Protein AF-A0A378ABR1-F1 (afdb_monomer)

Secondary structure (DSSP, 8-state):
-HHHHHHHHHTHHHHHHHHHHH---HHHHHHHHHHHHTTTTTS-SEEHHHHHHHHHHH-GGGHHHHHHHHHHHHHHHHHHT--TTT-EE-TT--BTTTTB-HHHHHHH----SSSS---TTSHHHHHHHHHHHHHHTT--TT--S-----SPPSTT---SS--S-GGGGS---

Structure (mmCIF, N/CA/C/O backbone):
data_AF-A0A378ABR1-F1
#
_entry.id   AF-A0A378ABR1-F1
#
loop_
_atom_site.group_PDB
_atom_site.id
_atom_site.type_symbol
_atom_site.label_atom_id
_atom_site.label_alt_id
_atom_site.label_comp_id
_atom_site.label_asym_id
_atom_site.label_entity_id
_atom_site.label_seq_id
_atom_site.pdbx_PDB_ins_code
_atom_site.Cartn_x
_atom_site.Cartn_y
_atom_site.Cartn_z
_atom_site.occupancy
_atom_site.B_iso_or_equiv
_atom_site.auth_seq_id
_atom_site.auth_comp_id
_atom_site.auth_asym_id
_atom_site.auth_atom_id
_atom_s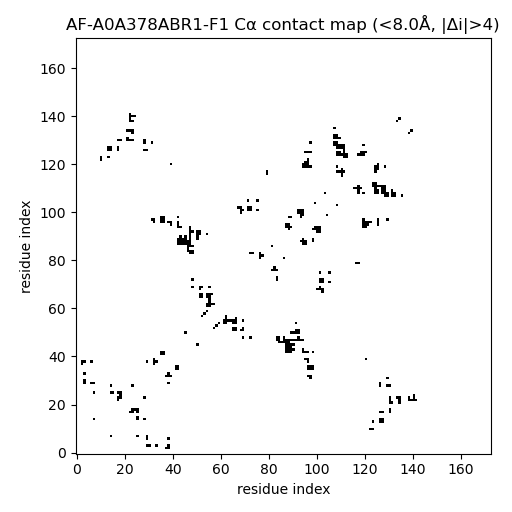ite.pdbx_PDB_model_num
ATOM 1 N N . MET A 1 1 ? -17.015 12.172 0.176 1.00 68.62 1 MET A N 1
ATOM 2 C CA . MET A 1 1 ? -17.476 11.471 1.396 1.00 68.62 1 MET A CA 1
ATOM 3 C C . MET A 1 1 ? -18.364 10.270 1.080 1.00 68.62 1 MET A C 1
ATOM 5 O O . MET A 1 1 ? -18.032 9.196 1.552 1.00 68.62 1 MET A O 1
ATOM 9 N N . GLN A 1 2 ? -19.404 10.388 0.238 1.00 87.12 2 GLN A N 1
ATOM 10 C CA . GLN A 1 2 ? -20.311 9.264 -0.092 1.00 87.12 2 GLN A CA 1
ATOM 11 C C . GLN A 1 2 ? -19.592 7.964 -0.501 1.00 87.12 2 GLN A C 1
ATOM 13 O O . GLN A 1 2 ? -19.885 6.908 0.041 1.00 87.12 2 GLN A O 1
ATOM 18 N N . ASN A 1 3 ? -18.588 8.042 -1.377 1.00 91.75 3 ASN A N 1
ATOM 19 C CA . ASN A 1 3 ? -17.836 6.859 -1.813 1.00 91.75 3 ASN A CA 1
ATOM 20 C C . ASN A 1 3 ? -17.053 6.148 -0.694 1.00 91.75 3 ASN A C 1
ATOM 22 O O . ASN A 1 3 ? -16.862 4.942 -0.783 1.00 91.75 3 ASN A O 1
ATOM 26 N N . GLY A 1 4 ? -16.620 6.872 0.342 1.00 94.50 4 GLY A N 1
ATOM 27 C CA . GLY A 1 4 ? -15.955 6.267 1.498 1.00 94.50 4 GLY A CA 1
ATOM 28 C C . GLY A 1 4 ? -16.930 5.512 2.387 1.00 94.50 4 GLY A C 1
ATOM 29 O O . GLY A 1 4 ? -16.604 4.430 2.852 1.00 94.50 4 GLY A O 1
ATOM 30 N N . VAL A 1 5 ? -18.152 6.028 2.541 1.00 97.19 5 VAL A N 1
ATOM 31 C CA . VAL A 1 5 ? -19.241 5.314 3.226 1.00 97.19 5 VAL A CA 1
ATOM 32 C C . VAL A 1 5 ? -19.629 4.053 2.455 1.00 97.19 5 VAL A C 1
ATOM 34 O O . VAL A 1 5 ? -19.822 3.009 3.061 1.00 97.19 5 VAL A O 1
ATOM 37 N N . VAL A 1 6 ? -19.686 4.116 1.119 1.00 98.12 6 VAL A N 1
ATOM 38 C CA . VAL A 1 6 ? -19.940 2.926 0.288 1.00 98.12 6 VAL A CA 1
ATOM 39 C C . VAL A 1 6 ? -18.847 1.877 0.486 1.00 98.12 6 VAL A C 1
ATOM 41 O O . VAL A 1 6 ? -19.167 0.725 0.755 1.00 98.12 6 VAL A O 1
ATOM 44 N N . PHE A 1 7 ? -17.573 2.277 0.403 1.00 98.50 7 PHE A N 1
ATOM 45 C CA . PHE A 1 7 ? -16.451 1.365 0.636 1.00 98.50 7 PHE A CA 1
ATOM 46 C C . PHE A 1 7 ? -16.500 0.764 2.046 1.00 98.50 7 PHE A C 1
ATOM 48 O O . PHE A 1 7 ? -16.357 -0.443 2.202 1.00 98.50 7 PHE A O 1
ATOM 55 N N . TRP A 1 8 ? -16.767 1.588 3.063 1.00 98.56 8 TRP A N 1
ATOM 56 C CA . TRP A 1 8 ? -16.913 1.118 4.436 1.00 98.56 8 TRP A CA 1
ATOM 57 C C . TRP A 1 8 ? -18.008 0.068 4.559 1.00 98.56 8 TRP A C 1
ATOM 59 O O . TRP A 1 8 ? -17.747 -1.019 5.055 1.00 98.56 8 TRP A O 1
ATOM 69 N N . ASN A 1 9 ? -19.221 0.374 4.098 1.00 98.38 9 ASN A N 1
ATOM 70 C CA . ASN A 1 9 ? -20.359 -0.534 4.219 1.00 98.38 9 ASN A CA 1
ATOM 71 C C . ASN A 1 9 ? -20.108 -1.854 3.480 1.00 98.38 9 ASN A C 1
ATOM 73 O O . ASN A 1 9 ? -20.520 -2.907 3.951 1.00 98.38 9 ASN A O 1
ATOM 77 N N . GLN A 1 10 ? -19.416 -1.803 2.341 1.00 98.69 10 GLN A N 1
ATOM 78 C CA . GLN A 1 10 ? -19.074 -2.990 1.563 1.00 98.69 10 GLN A CA 1
ATOM 79 C C . GLN A 1 10 ? -18.047 -3.888 2.270 1.00 98.69 10 GLN A C 1
ATOM 81 O O . GLN A 1 10 ? -18.169 -5.107 2.203 1.00 98.69 10 GLN A O 1
ATOM 86 N N . TYR A 1 11 ? -17.053 -3.306 2.946 1.00 98.75 11 TYR A N 1
ATOM 87 C CA . TYR A 1 11 ? -15.954 -4.039 3.589 1.00 98.75 11 TYR A CA 1
ATOM 88 C C . TYR A 1 11 ? -15.984 -3.941 5.117 1.00 98.75 11 TYR A C 1
ATOM 90 O O . TYR A 1 11 ? -14.945 -4.031 5.774 1.00 98.75 11 TYR A O 1
ATOM 98 N N . GLN A 1 12 ? -17.173 -3.757 5.693 1.00 98.62 12 GLN A N 1
ATOM 99 C CA . GLN A 1 12 ? -17.355 -3.505 7.121 1.00 98.62 12 GLN A CA 1
ATOM 100 C C . GLN A 1 12 ? -16.740 -4.616 7.981 1.00 98.62 12 GLN A C 1
ATOM 102 O O . GLN A 1 12 ? -16.076 -4.326 8.975 1.00 98.62 12 GLN A O 1
ATOM 107 N N . ASP A 1 13 ? -16.893 -5.877 7.577 1.00 98.69 13 ASP A N 1
ATOM 108 C CA . ASP A 1 13 ? -16.356 -7.019 8.320 1.00 98.69 13 ASP A CA 1
ATOM 109 C C . ASP A 1 13 ? -14.824 -7.060 8.292 1.00 98.69 13 ASP A C 1
ATOM 111 O O . ASP A 1 13 ? -14.187 -7.271 9.327 1.00 98.69 13 ASP A O 1
ATOM 115 N N . ALA A 1 14 ? -14.213 -6.792 7.133 1.00 98.88 14 ALA A N 1
ATOM 116 C CA . ALA A 1 14 ? -12.760 -6.697 7.007 1.00 98.88 14 ALA A CA 1
ATOM 117 C C . ALA A 1 14 ? -12.208 -5.530 7.837 1.00 98.88 14 ALA A C 1
ATOM 119 O O . ALA A 1 14 ? -11.243 -5.700 8.578 1.00 98.88 14 ALA A O 1
ATOM 120 N N . LEU A 1 15 ? -12.853 -4.364 7.780 1.00 98.88 15 LEU A N 1
ATOM 121 C CA . LEU A 1 15 ? -12.470 -3.189 8.561 1.00 98.88 15 LEU A CA 1
ATOM 122 C C . LEU A 1 15 ? -12.565 -3.440 10.072 1.00 98.88 15 LEU A C 1
ATOM 124 O O . LEU A 1 15 ? -11.629 -3.133 10.810 1.00 98.88 15 LEU A O 1
ATOM 128 N N . ASN A 1 16 ? -13.661 -4.043 10.533 1.00 98.81 16 ASN A N 1
ATOM 129 C CA . ASN A 1 16 ? -13.844 -4.384 11.943 1.00 98.81 16 ASN A CA 1
ATOM 130 C C . ASN A 1 16 ? -12.808 -5.407 12.414 1.00 98.81 16 ASN A C 1
ATOM 132 O O . ASN A 1 16 ? -12.233 -5.255 13.492 1.00 98.81 16 ASN A O 1
ATOM 136 N N . ARG A 1 17 ? -12.523 -6.424 11.596 1.00 98.81 17 ARG A N 1
ATOM 137 C CA . ARG A 1 17 ? -11.479 -7.408 11.894 1.00 98.81 17 ARG A CA 1
ATOM 138 C C . ARG A 1 17 ? -10.097 -6.759 11.941 1.00 98.81 17 ARG A C 1
ATOM 140 O O . ARG A 1 17 ? -9.334 -7.037 12.862 1.00 98.81 17 ARG A O 1
ATOM 147 N N . ALA A 1 18 ? -9.781 -5.858 11.012 1.00 98.81 18 ALA A N 1
ATOM 148 C CA . ALA A 1 18 ? -8.515 -5.129 11.016 1.00 98.81 18 ALA A CA 1
ATOM 149 C C . ALA A 1 18 ? -8.364 -4.275 12.281 1.00 98.81 18 ALA A C 1
ATOM 151 O O . ALA A 1 18 ? -7.304 -4.283 12.905 1.00 98.81 18 ALA A O 1
ATOM 152 N N . TYR A 1 19 ? -9.437 -3.617 12.724 1.00 98.69 19 TYR A N 1
ATOM 153 C CA . TYR A 1 19 ? -9.433 -2.892 13.991 1.00 98.69 19 TYR A CA 1
ATOM 154 C C . TYR A 1 19 ? -9.169 -3.813 15.189 1.00 98.69 19 TYR A C 1
ATOM 156 O O . TYR A 1 19 ? -8.317 -3.507 16.018 1.00 98.69 19 TYR A O 1
ATOM 164 N N . GLN A 1 20 ? -9.827 -4.971 15.261 1.00 98.56 20 GLN A N 1
ATOM 165 C CA . GLN A 1 20 ? -9.625 -5.930 16.354 1.00 98.56 20 GLN A CA 1
ATOM 166 C C . GLN A 1 20 ? -8.194 -6.491 16.398 1.00 98.56 20 GLN A C 1
ATOM 168 O O . GLN A 1 20 ? -7.629 -6.659 17.476 1.00 98.56 20 GLN A O 1
ATOM 173 N N . V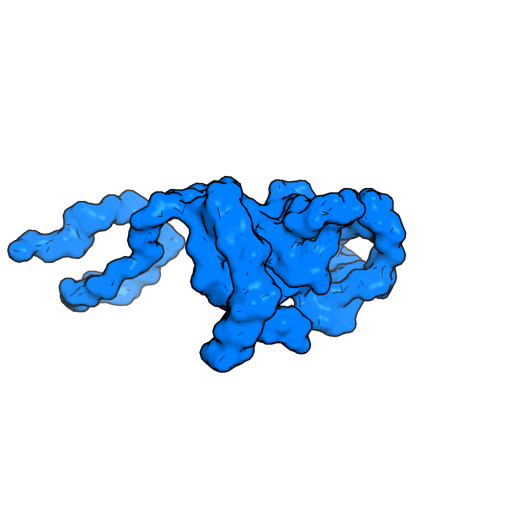AL A 1 21 ? -7.595 -6.768 15.236 1.00 98.50 21 VAL A N 1
ATOM 174 C CA . VAL A 1 21 ? -6.250 -7.362 15.132 1.00 98.50 21 VAL A CA 1
ATOM 175 C C . VAL A 1 21 ? -5.142 -6.320 15.326 1.00 98.50 21 VAL A C 1
ATOM 177 O O . VAL A 1 21 ? -4.114 -6.589 15.968 1.00 98.50 21 VAL A O 1
ATOM 180 N N . TYR A 1 22 ? -5.322 -5.125 14.760 1.00 98.69 22 TYR A N 1
ATOM 181 C CA . TYR A 1 22 ? -4.260 -4.124 14.665 1.00 98.69 22 TYR A CA 1
ATOM 182 C C . TYR A 1 22 ? -4.463 -2.887 15.544 1.00 98.69 22 TYR A C 1
ATOM 184 O O . TYR A 1 22 ? -3.504 -2.152 15.762 1.00 98.69 22 TYR A O 1
ATOM 192 N N . GLY A 1 23 ? -5.663 -2.660 16.081 1.00 98.31 23 GLY A N 1
ATOM 193 C CA . GLY A 1 23 ? -5.989 -1.496 16.916 1.00 98.31 23 GLY A CA 1
ATOM 194 C C . GLY A 1 23 ? -6.114 -0.177 16.143 1.00 98.31 23 GLY A C 1
ATOM 195 O O . GLY A 1 23 ? -6.199 0.890 16.751 1.00 98.31 23 GLY A O 1
ATOM 196 N N . VAL A 1 24 ? -6.112 -0.233 14.807 1.00 98.50 24 VAL A N 1
ATOM 197 C CA . VAL A 1 24 ? -6.202 0.939 13.924 1.00 98.50 24 VAL A CA 1
ATOM 198 C C . VAL A 1 24 ? -7.666 1.171 13.540 1.00 98.50 24 VAL A C 1
ATOM 200 O O . VAL A 1 24 ? -8.276 0.257 12.981 1.00 98.50 24 VAL A O 1
ATOM 203 N N . PRO A 1 25 ? -8.254 2.347 13.833 1.00 98.38 25 PRO A N 1
ATOM 204 C CA . PRO A 1 25 ? -9.665 2.600 13.571 1.00 98.38 25 PRO A CA 1
ATOM 205 C C . PRO A 1 25 ? -10.022 2.473 12.082 1.00 98.38 25 PRO A C 1
ATOM 207 O O . PRO A 1 25 ? -9.258 2.950 11.231 1.00 98.38 25 PRO A O 1
ATOM 210 N N . PRO A 1 26 ? -11.187 1.897 11.741 1.00 98.50 26 PRO A N 1
ATOM 211 C CA . PRO A 1 26 ? -11.637 1.769 10.357 1.00 98.50 26 PRO A CA 1
ATOM 212 C C . PRO A 1 26 ? -11.638 3.084 9.565 1.00 98.50 26 PRO A C 1
ATOM 214 O O . PRO A 1 26 ? -11.255 3.099 8.398 1.00 98.50 26 PRO A O 1
ATOM 217 N N . GLU A 1 27 ? -11.988 4.209 10.189 1.00 98.12 27 GLU A N 1
ATOM 218 C CA . GLU A 1 27 ? -11.988 5.534 9.562 1.00 98.12 27 GLU A CA 1
ATOM 219 C C . GLU A 1 27 ? -10.602 5.997 9.115 1.00 98.12 27 GLU A C 1
ATOM 221 O O . GLU A 1 27 ? -10.494 6.684 8.098 1.00 98.12 27 GLU A O 1
ATOM 226 N N . ILE A 1 28 ? -9.545 5.581 9.816 1.00 98.50 28 ILE A N 1
ATOM 227 C CA . ILE A 1 28 ? -8.163 5.861 9.421 1.00 98.50 28 ILE A CA 1
ATOM 228 C C . ILE A 1 28 ? -7.817 5.044 8.178 1.00 98.50 28 ILE A C 1
ATOM 230 O O . ILE A 1 28 ? -7.321 5.599 7.200 1.00 98.50 28 ILE A O 1
ATOM 234 N N . ILE A 1 29 ? -8.150 3.751 8.172 1.00 98.75 29 ILE A N 1
ATOM 235 C CA . ILE A 1 29 ? -7.888 2.849 7.041 1.00 98.75 29 ILE A CA 1
ATOM 236 C C . ILE A 1 29 ? -8.640 3.326 5.787 1.00 98.75 29 ILE A C 1
ATOM 238 O O . ILE A 1 29 ? -8.044 3.520 4.726 1.00 98.75 29 ILE A O 1
ATOM 242 N N . VAL A 1 30 ? -9.946 3.586 5.916 1.00 98.69 30 VAL A N 1
ATOM 243 C CA . VAL A 1 30 ? -10.798 4.106 4.833 1.00 98.69 30 VAL A CA 1
ATOM 244 C C . VAL A 1 30 ? -10.331 5.488 4.375 1.00 98.69 30 VAL A C 1
ATOM 246 O O . VAL A 1 30 ? -10.395 5.786 3.179 1.00 98.69 30 VAL A O 1
ATOM 249 N N . GLY A 1 31 ? -9.862 6.326 5.305 1.00 98.44 31 GLY A N 1
ATOM 250 C CA . GLY A 1 31 ? -9.292 7.640 5.027 1.00 98.44 31 GLY A CA 1
ATOM 251 C C . GLY A 1 31 ? -8.037 7.556 4.163 1.00 98.44 31 GLY A C 1
ATOM 252 O O . GLY A 1 31 ? -7.978 8.217 3.127 1.00 98.44 31 GLY A O 1
ATOM 253 N N . ILE A 1 32 ? -7.083 6.697 4.534 1.00 98.50 32 ILE A N 1
ATOM 254 C CA . ILE A 1 32 ? -5.842 6.466 3.782 1.00 98.50 32 ILE A CA 1
ATOM 255 C C . ILE A 1 32 ? -6.148 5.953 2.377 1.00 98.50 32 ILE A C 1
ATOM 257 O O . ILE A 1 32 ? -5.789 6.603 1.400 1.00 98.50 32 ILE A O 1
ATOM 261 N N . ILE A 1 33 ? -6.911 4.866 2.250 1.00 98.69 33 ILE A N 1
ATOM 262 C CA . ILE A 1 33 ? -7.285 4.306 0.940 1.00 98.69 33 ILE A CA 1
ATOM 263 C C . ILE A 1 33 ? -8.039 5.343 0.078 1.00 98.69 33 ILE A C 1
ATOM 265 O O . ILE A 1 33 ? -7.890 5.407 -1.148 1.00 98.69 33 ILE A O 1
ATOM 269 N N . GLY A 1 34 ? -8.859 6.185 0.711 1.00 98.31 34 GLY A N 1
ATOM 270 C CA . GLY A 1 34 ? -9.573 7.270 0.048 1.00 98.31 34 GLY A CA 1
ATOM 271 C C . GLY A 1 34 ? -8.647 8.351 -0.513 1.00 98.31 34 GLY A C 1
ATOM 272 O O . GLY A 1 34 ? -8.839 8.769 -1.658 1.00 98.31 34 GLY A O 1
ATOM 273 N N . VAL A 1 35 ? -7.659 8.789 0.272 1.00 98.12 35 VAL A N 1
ATOM 274 C CA . VAL A 1 35 ? -6.656 9.787 -0.138 1.00 98.12 35 VAL A CA 1
ATOM 275 C C . VAL A 1 35 ? -5.755 9.234 -1.237 1.00 98.12 35 VAL A C 1
ATOM 277 O O . VAL A 1 35 ? -5.567 9.909 -2.247 1.00 98.12 35 VAL A O 1
ATOM 280 N N . GLU A 1 36 ? -5.269 8.006 -1.074 1.00 97.62 36 GLU A N 1
ATOM 281 C CA . GLU A 1 36 ? -4.293 7.408 -1.984 1.00 97.62 36 GLU A CA 1
ATOM 282 C C . GLU A 1 36 ? -4.894 7.076 -3.355 1.00 97.62 36 GLU A C 1
ATOM 284 O O . GLU A 1 36 ? -4.313 7.399 -4.390 1.00 97.62 36 GLU A O 1
ATOM 289 N N . THR A 1 37 ? -6.080 6.454 -3.396 1.00 97.88 37 THR A N 1
ATOM 290 C CA . THR A 1 37 ? -6.601 5.877 -4.653 1.00 97.88 37 THR A CA 1
ATOM 291 C C . THR A 1 37 ? -8.068 6.156 -4.936 1.00 97.88 37 THR A C 1
ATOM 293 O O . THR A 1 37 ? -8.624 5.654 -5.920 1.00 97.88 37 THR A O 1
ATOM 296 N N . ARG A 1 38 ? -8.739 6.958 -4.100 1.00 97.50 38 ARG A N 1
ATOM 297 C CA . ARG A 1 38 ? -10.199 7.156 -4.152 1.00 97.50 38 ARG A CA 1
ATOM 298 C C . ARG A 1 38 ? -10.960 5.829 -4.087 1.00 97.50 38 ARG A C 1
ATOM 300 O O . ARG A 1 38 ? -11.926 5.632 -4.842 1.00 97.50 38 ARG A O 1
ATOM 307 N N . TRP A 1 39 ? -10.524 4.950 -3.181 1.00 98.19 39 TRP A N 1
ATOM 308 C CA . TRP A 1 39 ? -11.070 3.602 -2.996 1.00 98.19 39 TRP A CA 1
ATOM 309 C C . TRP A 1 39 ? -10.958 2.764 -4.274 1.00 98.19 39 TRP A C 1
ATOM 311 O O . TRP A 1 39 ? -11.956 2.266 -4.788 1.00 98.19 39 TRP A O 1
ATOM 321 N N . GLY A 1 40 ? -9.744 2.689 -4.829 1.00 97.19 40 GLY A N 1
ATOM 322 C CA . GLY A 1 40 ? -9.414 1.843 -5.980 1.00 97.19 40 GLY A CA 1
ATOM 323 C C . GLY A 1 40 ? -9.715 2.434 -7.359 1.00 97.19 40 GLY A C 1
ATOM 324 O O . GLY A 1 40 ? -9.307 1.877 -8.374 1.00 97.19 40 GLY A O 1
ATOM 325 N N . ARG A 1 41 ? -10.380 3.593 -7.442 1.00 96.56 41 ARG A N 1
ATOM 326 C CA . ARG A 1 41 ? -10.688 4.233 -8.738 1.00 96.56 41 ARG A CA 1
ATOM 327 C C . ARG A 1 41 ? -9.444 4.751 -9.463 1.00 96.56 41 ARG A C 1
ATOM 329 O O . ARG A 1 41 ? -9.463 4.891 -10.683 1.00 96.56 41 ARG A O 1
ATOM 336 N N . VAL A 1 42 ? -8.395 5.095 -8.719 1.00 96.50 42 VAL A N 1
ATOM 337 C CA . VAL A 1 42 ? -7.156 5.680 -9.242 1.00 96.50 42 VAL A CA 1
ATOM 338 C C . VAL A 1 42 ? -5.960 5.009 -8.568 1.00 96.50 42 VAL A C 1
ATOM 340 O O . VAL A 1 42 ? -5.328 5.592 -7.702 1.00 96.50 42 VAL A O 1
ATOM 343 N N . MET A 1 43 ? -5.644 3.775 -8.963 1.00 96.81 43 MET A N 1
ATOM 344 C CA . MET A 1 43 ? -4.452 3.064 -8.462 1.00 96.81 43 MET A CA 1
ATOM 345 C C . MET A 1 43 ?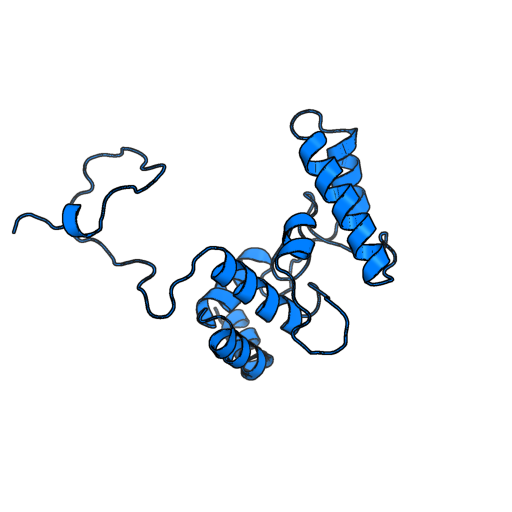 -3.187 3.345 -9.288 1.00 96.81 43 MET A C 1
ATOM 347 O O . MET A 1 43 ? -2.093 2.937 -8.916 1.00 96.81 43 MET A O 1
ATOM 351 N N . GLY A 1 44 ? -3.337 4.062 -10.404 1.00 96.69 44 GLY A N 1
ATOM 352 C CA . GLY A 1 44 ? -2.293 4.264 -11.402 1.00 96.69 44 GLY A CA 1
ATOM 353 C C . GLY A 1 44 ? -2.445 3.324 -12.600 1.00 96.69 44 GLY A C 1
ATOM 354 O O . GLY A 1 44 ? -3.230 2.378 -12.587 1.00 96.69 44 GLY A O 1
ATOM 355 N N . LYS A 1 45 ? -1.772 3.664 -13.700 1.00 97.69 45 LYS A N 1
ATOM 356 C CA . LYS A 1 45 ? -1.910 2.978 -15.000 1.00 97.69 45 LYS A CA 1
ATOM 357 C C . LYS A 1 45 ? -0.570 2.511 -15.568 1.00 97.69 45 LYS A C 1
ATOM 359 O O . LYS A 1 45 ? -0.553 1.873 -16.617 1.00 97.69 45 LYS A O 1
ATOM 364 N N . THR A 1 46 ? 0.527 2.849 -14.900 1.00 98.56 46 THR A N 1
ATOM 365 C CA . THR A 1 46 ? 1.889 2.553 -15.340 1.00 98.56 46 THR A CA 1
ATOM 366 C C . THR A 1 46 ? 2.251 1.157 -14.865 1.00 98.56 46 THR A C 1
ATOM 368 O O . THR A 1 46 ? 1.982 0.832 -13.710 1.00 98.56 46 THR A O 1
ATOM 371 N N . ARG A 1 47 ? 2.851 0.324 -15.721 1.00 98.75 47 ARG A N 1
ATOM 372 C CA . ARG A 1 47 ? 3.404 -0.956 -15.259 1.00 98.75 47 ARG A CA 1
ATOM 373 C C . ARG A 1 47 ? 4.484 -0.673 -14.221 1.00 98.75 47 ARG A C 1
ATOM 375 O O . ARG A 1 47 ? 5.323 0.203 -14.441 1.00 98.75 47 ARG A O 1
ATOM 382 N N . ILE A 1 48 ? 4.464 -1.389 -13.102 1.00 98.69 48 ILE A N 1
ATOM 383 C CA . ILE A 1 48 ? 5.422 -1.153 -12.013 1.00 98.69 48 ILE A CA 1
ATOM 384 C C . ILE A 1 48 ? 6.852 -1.379 -12.504 1.00 98.69 48 ILE A C 1
ATOM 386 O O . ILE A 1 48 ? 7.733 -0.569 -12.212 1.00 98.69 48 ILE A O 1
ATOM 390 N N . LEU A 1 49 ? 7.053 -2.402 -13.342 1.00 98.81 49 LEU A N 1
ATOM 391 C CA . LEU A 1 49 ? 8.339 -2.669 -13.976 1.00 98.81 49 LEU A CA 1
ATOM 392 C C . LEU A 1 49 ? 8.858 -1.467 -14.779 1.00 98.81 49 LEU A C 1
ATOM 394 O O . LEU A 1 49 ? 10.011 -1.084 -14.607 1.00 98.81 49 LEU A O 1
ATOM 398 N N . ASP A 1 50 ? 8.010 -0.841 -15.605 1.00 98.75 50 ASP A N 1
ATOM 399 C CA . ASP A 1 50 ? 8.400 0.322 -16.416 1.00 98.75 50 ASP A CA 1
ATOM 400 C C . ASP A 1 50 ? 8.814 1.499 -15.528 1.00 98.75 50 ASP A C 1
ATOM 402 O O . ASP A 1 50 ? 9.841 2.135 -15.771 1.00 98.75 50 ASP A O 1
ATOM 406 N N . ALA A 1 51 ? 8.018 1.786 -14.493 1.00 98.75 51 ALA A N 1
ATOM 407 C CA . ALA A 1 51 ? 8.270 2.885 -13.568 1.00 98.75 51 ALA A CA 1
ATOM 408 C C . ALA A 1 51 ? 9.600 2.697 -12.830 1.00 98.75 51 ALA A C 1
ATOM 410 O O . ALA A 1 51 ? 10.464 3.576 -12.856 1.00 98.75 51 ALA A O 1
ATOM 411 N N . LEU A 1 52 ? 9.779 1.535 -12.200 1.00 98.81 52 LEU A N 1
ATOM 412 C CA . LEU A 1 52 ? 10.951 1.257 -11.382 1.00 98.81 52 LEU A CA 1
ATOM 413 C C . LEU A 1 52 ? 12.210 1.114 -12.235 1.00 98.81 52 LEU A C 1
ATOM 415 O O . LEU A 1 52 ? 13.194 1.769 -11.924 1.00 98.81 52 LEU A O 1
ATOM 419 N N . ALA A 1 53 ? 12.176 0.387 -13.358 1.00 98.75 53 ALA A N 1
ATOM 420 C CA . ALA A 1 53 ? 13.331 0.281 -14.253 1.00 98.75 53 ALA A CA 1
ATOM 421 C C . ALA A 1 53 ? 13.764 1.650 -14.802 1.00 98.75 53 ALA A C 1
ATOM 423 O O . ALA A 1 53 ? 14.953 1.974 -14.798 1.00 98.75 53 ALA A O 1
ATOM 424 N N . THR A 1 54 ? 12.810 2.494 -15.209 1.00 98.69 54 THR A N 1
ATOM 425 C CA 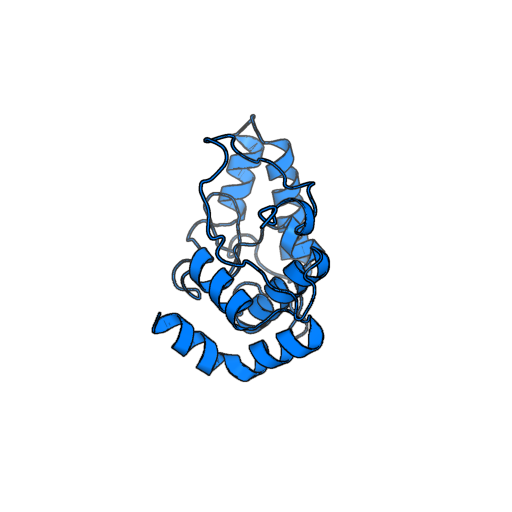. THR A 1 54 ? 13.118 3.857 -15.670 1.00 98.69 54 THR A CA 1
ATOM 426 C C . THR A 1 54 ? 13.797 4.669 -14.567 1.00 98.69 54 THR A C 1
ATOM 428 O O . THR A 1 54 ? 14.804 5.335 -14.809 1.00 98.69 54 THR A O 1
ATOM 431 N N . LEU A 1 55 ? 13.286 4.615 -13.338 1.00 98.69 55 LEU A N 1
ATOM 432 C CA . LEU A 1 55 ? 13.841 5.384 -12.225 1.00 98.69 55 LEU A CA 1
ATOM 433 C C . LEU A 1 55 ? 15.173 4.815 -11.709 1.00 98.69 55 LEU A C 1
ATOM 435 O O . LEU A 1 55 ? 16.044 5.579 -11.295 1.00 98.69 55 LEU A O 1
ATOM 439 N N . SER A 1 56 ? 15.375 3.503 -11.787 1.00 98.62 56 SER A N 1
ATOM 440 C CA . SER A 1 56 ? 16.646 2.843 -11.484 1.00 98.62 56 SER A CA 1
ATOM 441 C C . SER A 1 56 ? 17.739 3.229 -12.473 1.00 98.62 56 SER A C 1
ATOM 443 O O . SER A 1 56 ? 18.849 3.567 -12.070 1.00 98.62 56 SER A O 1
ATOM 445 N N . PHE A 1 57 ? 17.440 3.196 -13.772 1.00 98.44 57 PHE A N 1
ATOM 446 C CA . PHE A 1 57 ? 18.471 3.269 -14.812 1.00 98.44 57 PHE A CA 1
ATOM 447 C C . PHE A 1 57 ? 18.602 4.646 -15.461 1.00 98.44 57 PHE A C 1
ATOM 449 O O . PHE A 1 57 ? 19.616 4.934 -16.092 1.00 98.44 57 PHE A O 1
ATOM 456 N N . SER A 1 58 ? 17.598 5.514 -15.327 1.00 97.62 58 SER A N 1
ATOM 457 C CA . SER A 1 58 ? 17.556 6.819 -16.003 1.00 97.62 58 SER A CA 1
ATOM 458 C C . SER A 1 58 ? 17.310 7.999 -15.061 1.00 97.62 58 SER A C 1
ATOM 460 O O . SER A 1 58 ? 17.178 9.131 -15.524 1.00 97.62 58 SER A O 1
ATOM 462 N N . TYR A 1 59 ? 17.304 7.782 -13.739 1.00 97.25 59 TYR A N 1
ATOM 463 C CA . TYR A 1 59 ? 17.162 8.850 -12.745 1.00 97.25 59 TYR A CA 1
ATOM 464 C C . TYR A 1 59 ? 18.268 8.818 -11.668 1.00 97.25 59 TYR A C 1
ATOM 466 O O . TYR A 1 59 ? 18.030 8.400 -10.530 1.00 97.25 59 TYR A O 1
ATOM 474 N N . PRO A 1 60 ? 19.483 9.328 -11.978 1.00 96.38 60 PRO A N 1
ATOM 475 C CA . PRO A 1 60 ? 20.667 9.178 -11.123 1.00 96.38 60 PRO A CA 1
ATOM 476 C C . PRO A 1 60 ? 20.480 9.628 -9.669 1.00 96.38 60 PRO A C 1
ATOM 478 O O . PRO A 1 60 ? 21.026 9.017 -8.758 1.00 96.38 60 PRO A O 1
ATOM 481 N N . ARG A 1 61 ? 19.658 10.661 -9.422 1.00 97.38 61 ARG A N 1
ATOM 482 C CA . ARG A 1 61 ? 19.456 11.240 -8.080 1.00 97.38 61 ARG A CA 1
ATOM 483 C C . ARG A 1 61 ? 18.932 10.233 -7.047 1.00 97.38 61 ARG A C 1
ATOM 485 O O . ARG A 1 61 ? 19.173 10.416 -5.860 1.00 97.38 61 ARG A O 1
ATOM 492 N N . ARG A 1 62 ? 18.153 9.231 -7.469 1.00 97.12 62 ARG A N 1
ATOM 493 C CA . ARG A 1 62 ? 17.573 8.204 -6.579 1.00 97.12 62 ARG A CA 1
ATOM 494 C C . ARG A 1 62 ? 17.700 6.790 -7.155 1.00 97.12 62 ARG A C 1
ATOM 496 O O . ARG A 1 62 ? 16.949 5.912 -6.741 1.00 97.12 62 ARG A O 1
ATOM 503 N N . ALA A 1 63 ? 18.628 6.583 -8.087 1.00 98.06 63 ALA A N 1
ATOM 504 C CA . ALA A 1 63 ? 18.799 5.320 -8.797 1.00 98.06 63 ALA A CA 1
ATOM 505 C C . ALA A 1 63 ? 18.935 4.130 -7.835 1.00 98.06 63 ALA A C 1
ATOM 507 O O . ALA A 1 63 ? 18.210 3.155 -7.972 1.00 98.06 63 ALA A O 1
ATOM 508 N N . GLU A 1 64 ? 19.777 4.240 -6.802 1.00 98.44 64 GLU A N 1
ATOM 509 C CA . GLU A 1 64 ? 19.981 3.170 -5.810 1.00 98.44 64 GLU A CA 1
ATOM 510 C C . GLU A 1 64 ? 18.697 2.795 -5.061 1.00 98.44 64 GLU A C 1
ATOM 512 O O . GLU A 1 64 ? 18.377 1.615 -4.929 1.00 98.44 64 GLU A O 1
ATOM 517 N N . TYR A 1 65 ? 17.924 3.797 -4.628 1.00 98.62 65 TYR A N 1
ATOM 518 C CA . TYR A 1 65 ? 16.639 3.573 -3.968 1.00 98.62 65 TYR A CA 1
ATOM 519 C C . TYR A 1 65 ? 15.686 2.796 -4.881 1.00 98.62 65 TYR A C 1
ATOM 521 O O . TYR A 1 65 ? 15.159 1.760 -4.487 1.00 98.62 65 TYR A O 1
ATOM 529 N N . PHE A 1 66 ? 15.500 3.261 -6.119 1.00 98.75 66 PHE A N 1
ATOM 530 C CA . PHE A 1 66 ? 14.575 2.609 -7.043 1.00 98.75 66 PHE A CA 1
ATOM 531 C C . PHE A 1 66 ? 15.079 1.247 -7.523 1.00 98.75 66 PHE A C 1
ATOM 533 O O . PHE A 1 66 ? 14.264 0.366 -7.758 1.00 98.75 66 PHE A O 1
ATOM 540 N N . SER A 1 67 ? 16.394 1.026 -7.606 1.00 98.81 67 SER A N 1
ATOM 541 C CA . SER A 1 67 ? 16.972 -0.299 -7.875 1.00 98.81 67 SER A CA 1
ATOM 542 C C . SER A 1 67 ? 16.655 -1.300 -6.767 1.00 98.81 67 SER A C 1
ATOM 544 O O . SER A 1 67 ? 16.320 -2.441 -7.069 1.00 98.81 67 SER A O 1
ATOM 546 N N . SER A 1 68 ? 16.675 -0.876 -5.500 1.00 98.81 68 SER A N 1
ATOM 547 C CA . SER A 1 68 ? 16.255 -1.730 -4.382 1.00 98.81 68 SER A CA 1
ATOM 548 C C . SER A 1 68 ? 14.747 -2.027 -4.404 1.00 98.81 68 SER A C 1
ATOM 550 O O . SER A 1 68 ? 14.327 -3.156 -4.133 1.00 98.81 68 SER A O 1
ATOM 552 N N . GLU A 1 69 ? 13.923 -1.045 -4.784 1.00 98.88 69 GLU A N 1
ATOM 553 C CA . GLU A 1 69 ? 12.483 -1.256 -4.990 1.00 98.88 69 GLU A CA 1
ATOM 554 C C . GLU A 1 69 ? 12.214 -2.195 -6.176 1.00 98.88 69 GLU A C 1
ATOM 556 O O . GLU A 1 69 ? 11.368 -3.078 -6.069 1.00 98.88 69 GLU A O 1
ATOM 561 N N . LEU A 1 70 ? 12.959 -2.061 -7.279 1.00 98.88 70 LEU A N 1
ATOM 562 C CA . LEU A 1 70 ? 12.868 -2.938 -8.449 1.00 98.88 70 LEU A CA 1
ATOM 563 C C . LEU A 1 70 ? 13.240 -4.382 -8.101 1.00 98.88 70 LEU A C 1
ATOM 565 O O . LEU A 1 70 ? 12.514 -5.304 -8.464 1.00 98.88 70 LEU A O 1
ATOM 569 N N . GLU A 1 71 ? 14.342 -4.588 -7.377 1.00 98.88 71 GLU A N 1
ATOM 570 C CA . GLU A 1 71 ? 14.729 -5.912 -6.880 1.00 98.88 71 GLU A CA 1
ATOM 571 C C . GLU A 1 71 ? 13.610 -6.517 -6.027 1.00 98.88 71 GLU A C 1
ATOM 573 O O . GLU A 1 71 ? 13.182 -7.650 -6.257 1.00 98.88 71 GLU A O 1
ATOM 578 N N . THR A 1 72 ? 13.090 -5.740 -5.074 1.00 98.88 72 THR A N 1
ATOM 579 C CA . THR A 1 72 ? 12.019 -6.198 -4.186 1.00 98.88 72 THR A CA 1
ATOM 580 C C . THR A 1 72 ? 10.743 -6.526 -4.962 1.00 98.88 72 THR A C 1
ATOM 582 O O . THR A 1 72 ? 10.108 -7.538 -4.677 1.00 98.88 72 THR A O 1
ATOM 585 N N . PHE A 1 73 ? 10.397 -5.723 -5.969 1.00 98.88 73 PHE A N 1
ATOM 586 C CA . PHE A 1 73 ? 9.255 -5.958 -6.847 1.00 98.88 73 PHE A CA 1
ATOM 587 C C . PHE A 1 73 ? 9.379 -7.274 -7.626 1.00 98.88 73 PHE A C 1
ATOM 589 O O . PHE A 1 73 ? 8.429 -8.051 -7.671 1.00 98.88 73 PHE A O 1
ATOM 596 N N . LEU A 1 74 ? 10.551 -7.565 -8.196 1.00 98.81 74 LEU A N 1
ATOM 597 C CA . LEU A 1 74 ? 10.776 -8.817 -8.927 1.00 98.81 74 LEU A CA 1
ATOM 598 C C . LEU A 1 74 ? 10.707 -10.040 -8.003 1.00 98.81 74 LEU A C 1
ATOM 600 O O . LEU A 1 74 ? 10.175 -11.081 -8.387 1.00 98.81 74 LEU A O 1
ATOM 604 N N . LEU A 1 75 ? 11.226 -9.920 -6.777 1.00 98.69 75 LEU A N 1
ATOM 605 C CA . LEU A 1 75 ? 11.120 -10.976 -5.769 1.00 98.69 75 LEU A CA 1
ATOM 606 C C . LEU A 1 75 ? 9.670 -11.200 -5.327 1.00 98.69 75 LEU 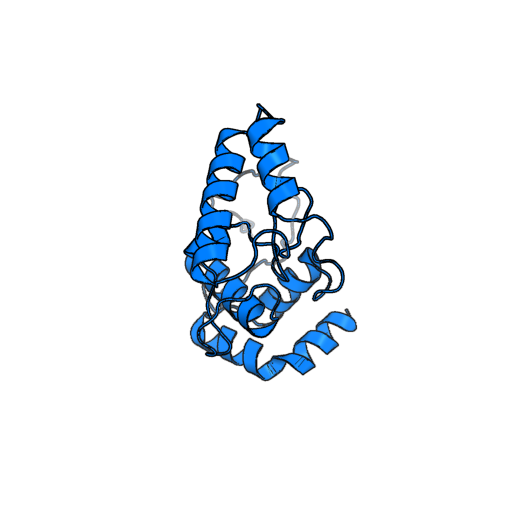A C 1
ATOM 608 O O . LEU A 1 75 ? 9.267 -12.351 -5.186 1.00 98.69 75 LEU A O 1
ATOM 612 N N . MET A 1 76 ? 8.907 -10.120 -5.138 1.00 98.25 76 MET A N 1
ATOM 613 C CA . MET A 1 76 ? 7.476 -10.163 -4.838 1.00 98.25 76 MET A CA 1
ATOM 614 C C . MET A 1 76 ? 6.705 -10.888 -5.942 1.00 98.25 76 MET A C 1
ATOM 616 O O . MET A 1 76 ? 6.069 -11.894 -5.651 1.00 98.25 76 MET A O 1
ATOM 620 N N . ALA A 1 77 ? 6.817 -10.434 -7.196 1.00 98.50 77 ALA A N 1
ATOM 621 C CA . ALA A 1 77 ? 6.096 -11.032 -8.321 1.00 98.50 77 ALA A CA 1
ATOM 622 C C . ALA A 1 77 ? 6.402 -12.532 -8.453 1.00 98.50 77 ALA A C 1
ATOM 624 O O . ALA A 1 77 ? 5.509 -13.344 -8.662 1.00 98.50 77 ALA A O 1
ATOM 625 N N . ARG A 1 78 ? 7.664 -12.929 -8.232 1.00 98.38 78 ARG A N 1
ATOM 626 C CA . ARG A 1 78 ? 8.044 -14.346 -8.209 1.00 98.38 78 ARG A CA 1
ATOM 627 C C . ARG A 1 78 ? 7.374 -15.124 -7.072 1.00 98.38 78 ARG A C 1
ATOM 629 O O . ARG A 1 78 ? 6.983 -16.263 -7.299 1.00 98.38 78 ARG A O 1
ATOM 636 N N . SER A 1 79 ? 7.302 -14.566 -5.862 1.00 97.25 79 SER A N 1
ATOM 637 C CA . SER A 1 79 ? 6.670 -15.238 -4.717 1.00 97.25 79 SER A CA 1
ATOM 638 C C . SER A 1 79 ? 5.167 -15.427 -4.918 1.00 97.25 79 SER A C 1
ATOM 640 O O . SER A 1 79 ? 4.662 -16.502 -4.616 1.00 97.25 79 SER A O 1
ATOM 642 N N . GLU A 1 80 ? 4.483 -14.430 -5.482 1.00 97.81 80 GLU A N 1
ATOM 643 C CA . GLU A 1 80 ? 3.041 -14.496 -5.771 1.00 97.81 80 GLU A CA 1
ATOM 644 C C . GLU A 1 80 ? 2.717 -15.224 -7.087 1.00 97.81 80 GLU A C 1
ATOM 646 O O . GLU A 1 80 ? 1.556 -15.452 -7.405 1.00 97.81 80 GLU A O 1
ATOM 651 N N . SER A 1 81 ? 3.738 -15.654 -7.838 1.00 97.75 81 SER A N 1
ATOM 652 C CA . SER A 1 81 ? 3.595 -16.255 -9.175 1.00 97.75 81 SER A CA 1
ATOM 653 C C . SER A 1 81 ? 2.909 -15.340 -10.205 1.00 97.75 81 SER A C 1
ATOM 655 O O . SER A 1 81 ? 2.283 -15.824 -11.148 1.00 97.75 81 SER A O 1
ATOM 657 N N . ASP A 1 82 ? 3.073 -14.026 -10.052 1.00 97.50 82 ASP A N 1
ATOM 658 C CA . ASP A 1 82 ? 2.584 -13.011 -10.983 1.00 97.50 82 ASP A CA 1
ATOM 659 C C . ASP A 1 82 ? 3.511 -12.850 -12.195 1.00 97.50 82 ASP A C 1
ATOM 661 O O . ASP A 1 82 ? 4.739 -12.964 -12.091 1.00 97.50 82 ASP A O 1
ATOM 665 N N . ASP A 1 83 ? 2.942 -12.459 -13.339 1.00 98.31 83 ASP A N 1
ATOM 666 C CA . ASP A 1 83 ? 3.731 -11.835 -14.401 1.00 98.31 83 ASP A CA 1
ATOM 667 C C . ASP A 1 83 ? 4.069 -10.384 -13.987 1.00 98.31 83 ASP A C 1
ATOM 669 O O . ASP A 1 83 ? 3.168 -9.542 -13.874 1.00 98.31 83 ASP A O 1
ATOM 673 N N . PRO A 1 84 ? 5.355 -10.027 -13.784 1.00 97.88 84 PRO A N 1
ATOM 674 C CA . PRO A 1 84 ? 5.745 -8.671 -13.395 1.00 97.88 84 PRO A CA 1
ATOM 675 C C . PRO A 1 84 ? 5.367 -7.595 -14.431 1.00 97.88 84 PRO A C 1
ATOM 677 O O . PRO A 1 84 ? 5.432 -6.401 -14.122 1.00 97.88 84 PRO A O 1
ATOM 680 N N . LEU A 1 85 ? 4.991 -7.978 -15.656 1.00 98.31 85 LEU A N 1
ATOM 681 C CA . LEU A 1 85 ? 4.515 -7.062 -16.693 1.00 98.31 85 LEU A CA 1
ATOM 682 C C . LEU A 1 85 ? 3.041 -6.666 -16.532 1.00 98.31 85 LEU A C 1
ATOM 684 O O . LEU A 1 85 ? 2.639 -5.640 -17.089 1.00 98.31 85 LEU A O 1
ATOM 688 N N . ASP A 1 86 ? 2.253 -7.418 -15.765 1.00 98.25 86 ASP A N 1
ATOM 689 C CA . ASP A 1 86 ? 0.815 -7.171 -15.614 1.00 98.25 86 ASP A CA 1
ATOM 690 C C . ASP A 1 86 ? 0.489 -6.215 -14.460 1.00 98.25 86 ASP A C 1
ATOM 692 O O . ASP A 1 86 ? -0.514 -5.490 -14.501 1.00 98.25 86 ASP A O 1
ATOM 696 N N . LEU A 1 87 ? 1.370 -6.138 -13.461 1.00 98.25 87 LEU A N 1
ATOM 697 C CA . LEU A 1 87 ? 1.169 -5.320 -12.269 1.00 98.25 87 LEU A CA 1
ATOM 698 C C . LEU A 1 87 ? 1.313 -3.820 -12.569 1.00 98.25 87 LEU A C 1
ATOM 700 O O . LEU A 1 87 ? 2.306 -3.354 -13.143 1.00 98.25 87 LEU A O 1
ATOM 704 N N . LYS A 1 88 ? 0.318 -3.032 -12.141 1.00 98.62 88 LYS A N 1
ATOM 705 C CA . LYS A 1 88 ? 0.219 -1.590 -12.426 1.00 98.62 88 LYS A CA 1
ATOM 706 C C . LYS A 1 88 ? 0.094 -0.743 -11.172 1.00 98.62 88 LYS A C 1
ATOM 708 O O . LYS A 1 88 ? -0.608 -1.098 -10.230 1.00 98.62 88 LYS A O 1
ATOM 713 N N . GLY A 1 89 ? 0.671 0.450 -11.229 1.00 98.50 89 GLY A N 1
ATOM 714 C CA . GLY A 1 89 ? 0.504 1.456 -10.196 1.00 98.50 89 GLY A CA 1
ATOM 715 C C . GLY A 1 89 ? 0.951 2.845 -10.629 1.00 98.50 89 GLY A C 1
ATOM 716 O O . GLY A 1 89 ? 0.759 3.254 -11.785 1.00 98.50 89 GLY A O 1
ATOM 717 N N . SER A 1 90 ? 1.485 3.607 -9.678 1.00 98.56 90 SER A N 1
ATOM 718 C CA . SER A 1 90 ? 1.908 4.986 -9.903 1.00 98.56 90 SER A CA 1
ATOM 719 C C . SER A 1 90 ? 3.160 5.076 -10.779 1.00 98.56 90 SER A C 1
ATOM 721 O O . SER A 1 90 ? 3.903 4.113 -10.962 1.00 98.56 90 SER A O 1
ATOM 723 N N . PHE A 1 91 ? 3.445 6.280 -11.279 1.00 97.94 91 PHE A N 1
ATOM 724 C CA . PHE A 1 91 ? 4.670 6.556 -12.038 1.00 97.94 91 PHE A CA 1
ATOM 725 C C . PHE A 1 91 ? 5.956 6.380 -11.211 1.00 97.94 91 PHE A C 1
ATOM 727 O O . PHE A 1 91 ? 7.040 6.359 -11.785 1.00 97.94 91 PHE A O 1
ATOM 734 N N . ALA A 1 92 ? 5.843 6.286 -9.882 1.00 98.12 92 ALA A N 1
ATOM 735 C CA . ALA A 1 92 ? 6.957 6.071 -8.966 1.00 98.12 92 ALA A CA 1
ATOM 736 C C . ALA A 1 92 ? 7.044 4.623 -8.453 1.00 98.12 92 ALA A C 1
ATOM 738 O O . ALA A 1 92 ? 7.921 4.336 -7.648 1.00 98.12 92 ALA A O 1
ATOM 739 N N . GLY A 1 93 ? 6.158 3.726 -8.904 1.00 98.38 93 GLY A N 1
ATOM 740 C CA . GLY A 1 93 ? 6.139 2.322 -8.482 1.00 98.38 93 GLY A CA 1
ATOM 741 C C . GLY A 1 93 ? 5.328 2.036 -7.214 1.00 98.38 93 GLY A C 1
ATOM 742 O O . GLY A 1 93 ? 5.500 0.979 -6.621 1.00 98.38 93 GLY A O 1
ATOM 743 N N . ALA A 1 94 ? 4.445 2.949 -6.799 1.00 98.75 94 ALA A N 1
ATOM 744 C CA . ALA A 1 94 ? 3.518 2.708 -5.692 1.00 98.75 94 ALA A CA 1
ATOM 745 C C . ALA A 1 94 ? 2.317 1.865 -6.160 1.00 98.75 94 ALA A C 1
ATOM 747 O O . ALA A 1 94 ? 1.787 2.100 -7.248 1.00 98.75 94 ALA A O 1
ATOM 748 N N . MET A 1 95 ? 1.896 0.890 -5.354 1.00 98.75 95 MET A N 1
ATOM 749 C CA . MET A 1 95 ? 1.058 -0.237 -5.778 1.00 98.75 95 MET A CA 1
ATOM 750 C C . MET A 1 95 ? -0.273 -0.311 -5.022 1.00 98.75 95 MET A C 1
ATOM 752 O O . MET A 1 95 ? -0.336 -0.053 -3.817 1.00 98.75 95 MET A O 1
ATOM 756 N N . GLY A 1 96 ? -1.325 -0.732 -5.729 1.00 98.56 96 GLY A N 1
ATOM 757 C CA . GLY A 1 96 ? -2.606 -1.116 -5.134 1.00 98.56 96 GLY A CA 1
ATOM 758 C C . GLY A 1 96 ? -3.367 0.006 -4.419 1.00 98.56 96 GLY A C 1
ATOM 759 O O . GLY A 1 96 ? -3.065 1.195 -4.566 1.00 98.56 96 GLY A O 1
ATOM 760 N N . TYR A 1 97 ? -4.372 -0.387 -3.632 1.00 98.81 97 TYR A N 1
ATOM 761 C CA . TYR A 1 97 ? -5.303 0.518 -2.939 1.00 98.81 97 TYR A CA 1
ATOM 762 C C . TYR A 1 97 ? -4.624 1.462 -1.939 1.00 98.81 97 TYR A C 1
ATOM 764 O O . TYR A 1 97 ? -5.090 2.590 -1.765 1.00 98.81 97 TYR A O 1
ATOM 772 N N . GLY A 1 98 ? -3.558 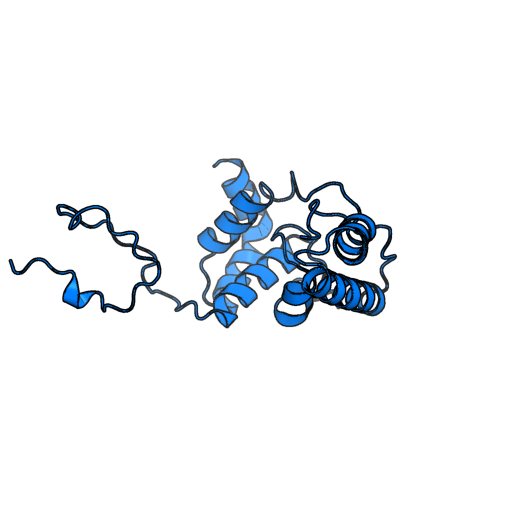0.996 -1.283 1.00 98.31 98 GLY A N 1
ATOM 773 C CA . GLY A 1 98 ? -2.801 1.745 -0.276 1.00 98.31 98 GLY A CA 1
ATOM 774 C C . GLY A 1 98 ? -1.539 2.435 -0.800 1.00 98.31 98 GLY A C 1
ATOM 775 O O . GLY A 1 98 ? -0.828 3.028 0.000 1.00 98.31 98 GLY A O 1
ATOM 776 N N . GLN A 1 99 ? -1.240 2.336 -2.104 1.00 98.69 99 GLN A N 1
ATOM 777 C CA . GLN A 1 99 ? -0.039 2.913 -2.734 1.00 98.69 99 GLN A CA 1
ATOM 778 C C . GLN A 1 99 ? 1.274 2.518 -2.027 1.00 98.69 99 GLN A C 1
ATOM 780 O O . GLN A 1 99 ? 2.161 3.341 -1.804 1.00 98.69 99 GLN A O 1
ATOM 785 N N . PHE A 1 100 ? 1.431 1.234 -1.693 1.00 98.81 100 PHE A N 1
ATOM 786 C CA . PHE A 1 100 ? 2.671 0.741 -1.083 1.00 98.81 100 PHE A CA 1
ATOM 787 C C . PHE A 1 100 ? 3.798 0.695 -2.111 1.00 98.81 100 PHE A C 1
ATOM 789 O O . PHE A 1 100 ? 3.605 0.246 -3.239 1.00 98.81 100 PHE A O 1
ATOM 796 N N . MET A 1 101 ? 5.001 1.082 -1.698 1.00 98.81 101 MET A N 1
ATOM 797 C CA . MET A 1 101 ? 6.214 0.716 -2.430 1.00 98.81 101 MET A CA 1
ATOM 798 C C . MET A 1 101 ? 6.513 -0.785 -2.238 1.00 98.81 101 MET A C 1
ATOM 800 O O . MET A 1 101 ? 6.122 -1.341 -1.205 1.00 98.81 101 MET A O 1
ATOM 804 N N . PRO A 1 102 ? 7.220 -1.459 -3.166 1.00 98.81 102 PRO A N 1
ATOM 805 C CA . PRO A 1 102 ? 7.606 -2.869 -3.025 1.00 98.81 102 PRO A CA 1
ATOM 806 C C . PRO A 1 102 ? 8.268 -3.220 -1.686 1.00 98.81 102 PRO A C 1
ATOM 808 O O . PRO A 1 102 ? 7.955 -4.242 -1.075 1.00 98.81 102 PRO A O 1
ATOM 811 N N . SER A 1 103 ? 9.134 -2.355 -1.167 1.00 98.75 103 SER A N 1
ATOM 812 C CA . SER A 1 103 ? 9.755 -2.534 0.148 1.00 98.75 103 SER A CA 1
ATOM 813 C C . SER A 1 103 ? 8.748 -2.500 1.302 1.00 98.75 103 SER A C 1
ATOM 815 O O . SER A 1 103 ? 8.905 -3.250 2.268 1.00 98.75 103 SER A O 1
ATOM 817 N N . SER A 1 104 ? 7.699 -1.675 1.205 1.00 98.69 104 SER A N 1
ATOM 818 C CA . SER A 1 104 ? 6.592 -1.642 2.167 1.00 98.69 104 SER A CA 1
ATOM 819 C C . SER A 1 104 ? 5.695 -2.868 2.038 1.00 98.69 104 SER A C 1
ATOM 821 O O . SER A 1 104 ? 5.281 -3.406 3.060 1.00 98.69 104 SER A O 1
ATOM 823 N N . TYR A 1 105 ? 5.444 -3.353 0.816 1.00 98.75 105 TYR A N 1
ATOM 824 C CA . TYR A 1 105 ? 4.755 -4.629 0.601 1.00 98.75 105 TYR A CA 1
ATOM 825 C C . TYR A 1 105 ? 5.464 -5.749 1.358 1.00 98.75 105 TYR A C 1
ATOM 827 O O . TYR A 1 105 ? 4.881 -6.377 2.234 1.00 98.75 105 TYR A O 1
ATOM 835 N N . LYS A 1 106 ? 6.765 -5.913 1.102 1.00 98.56 106 LYS A N 1
ATOM 836 C CA . LYS A 1 106 ? 7.572 -6.987 1.690 1.00 98.56 106 LYS A CA 1
ATOM 837 C C . LYS A 1 106 ? 7.556 -6.982 3.222 1.00 98.56 106 LYS A C 1
ATOM 839 O O . LYS A 1 106 ? 7.691 -8.036 3.833 1.00 98.56 106 LYS A O 1
ATOM 844 N N . GLN A 1 107 ? 7.468 -5.805 3.839 1.00 98.56 107 GLN A N 1
ATOM 845 C CA . GLN A 1 107 ? 7.540 -5.663 5.294 1.00 98.56 107 GLN A CA 1
ATOM 846 C C . GLN A 1 107 ? 6.175 -5.695 5.982 1.00 98.56 107 GLN A C 1
ATOM 848 O O . GLN A 1 107 ? 6.092 -6.112 7.137 1.00 98.56 107 GLN A O 1
ATOM 853 N N . TYR A 1 108 ? 5.128 -5.208 5.315 1.00 98.81 108 TYR A N 1
ATOM 854 C CA . TYR A 1 108 ? 3.883 -4.845 5.990 1.00 98.81 108 TYR A CA 1
ATOM 855 C C . TYR A 1 108 ? 2.621 -5.370 5.315 1.00 98.81 108 TYR A C 1
ATOM 857 O O . TYR A 1 108 ? 1.577 -5.364 5.969 1.00 98.81 108 TYR A O 1
ATOM 865 N N . ALA A 1 109 ? 2.680 -5.799 4.052 1.00 98.69 109 ALA A N 1
ATOM 866 C CA . ALA A 1 109 ? 1.508 -6.377 3.416 1.00 98.69 109 ALA A CA 1
ATOM 867 C C . ALA A 1 109 ? 1.172 -7.736 4.041 1.00 98.69 109 ALA A C 1
ATOM 869 O O . ALA A 1 109 ? 2.055 -8.457 4.511 1.00 98.69 109 ALA A O 1
ATOM 870 N N . VAL A 1 110 ? -0.120 -8.038 4.116 1.00 98.88 110 VAL A N 1
ATOM 871 C CA . VAL A 1 110 ? -0.642 -9.251 4.748 1.00 98.88 110 VAL A CA 1
ATOM 872 C C . VAL A 1 110 ? -1.741 -9.848 3.883 1.00 98.88 110 VAL A C 1
ATOM 874 O O . VAL A 1 110 ? -2.568 -9.108 3.353 1.00 98.88 110 VAL A O 1
ATOM 877 N N . ASP A 1 111 ? -1.752 -11.175 3.809 1.00 98.81 111 ASP A N 1
ATOM 878 C CA . ASP A 1 111 ? -2.882 -11.959 3.316 1.00 98.81 111 ASP A CA 1
ATOM 879 C C . ASP A 1 111 ? -3.977 -11.833 4.374 1.00 98.81 111 ASP A C 1
ATOM 881 O O . ASP A 1 111 ? -3.888 -12.390 5.477 1.00 98.81 111 ASP A O 1
ATOM 885 N N . PHE A 1 112 ? -4.951 -10.973 4.098 1.00 98.81 112 PHE A N 1
ATOM 886 C CA . PHE A 1 112 ? -5.998 -10.653 5.047 1.00 98.81 112 PHE A CA 1
ATOM 887 C C . PHE A 1 112 ? -7.304 -11.349 4.706 1.00 98.81 112 PHE A C 1
ATOM 889 O O . PHE A 1 112 ? -8.151 -11.478 5.596 1.00 98.81 112 PHE A O 1
ATOM 896 N N . ASN A 1 113 ? -7.500 -11.801 3.472 1.00 98.56 113 ASN A N 1
ATOM 897 C CA . ASN A 1 113 ? -8.649 -12.622 3.103 1.00 98.56 113 ASN A CA 1
ATOM 898 C C . ASN A 1 113 ? -8.430 -14.127 3.411 1.00 98.56 113 ASN A C 1
ATOM 900 O O . ASN A 1 113 ? -9.415 -14.849 3.571 1.00 98.56 113 ASN A O 1
ATOM 904 N N . GLY A 1 114 ? -7.183 -14.557 3.631 1.00 98.38 114 GLY A N 1
ATOM 905 C CA . GLY A 1 114 ? -6.777 -15.913 3.996 1.00 98.38 114 GLY A CA 1
ATOM 906 C C . GLY A 1 114 ? -6.697 -16.886 2.819 1.00 98.38 114 GLY A C 1
ATOM 907 O O . GLY A 1 114 ? -6.844 -18.091 3.041 1.00 98.38 114 GLY A O 1
ATOM 908 N N . ASP A 1 115 ? -6.542 -16.394 1.588 1.00 98.31 115 ASP A N 1
ATOM 909 C CA . ASP A 1 115 ? -6.501 -17.222 0.377 1.00 98.31 115 ASP A CA 1
ATOM 910 C C . ASP A 1 115 ? -5.099 -17.755 0.027 1.00 98.31 115 ASP A C 1
ATOM 912 O O . ASP A 1 115 ? -4.962 -18.578 -0.881 1.00 98.31 115 ASP A O 1
ATOM 916 N N . GLY A 1 116 ? -4.080 -17.376 0.804 1.00 98.12 116 GLY A N 1
ATOM 917 C CA . GLY A 1 116 ? -2.690 -17.781 0.626 1.00 98.12 116 GLY A CA 1
ATOM 918 C C . GLY A 1 116 ? -1.867 -16.829 -0.242 1.00 98.12 116 GLY A C 1
ATOM 919 O O . GLY A 1 116 ? -0.676 -17.093 -0.425 1.00 98.12 116 GLY A O 1
ATOM 920 N N . HIS A 1 117 ? -2.465 -15.747 -0.743 1.00 98.12 117 HIS A N 1
ATOM 921 C CA . HIS A 1 117 ? -1.818 -14.730 -1.562 1.00 98.12 117 HIS A CA 1
ATOM 922 C C . HIS A 1 117 ? -1.887 -13.359 -0.896 1.00 98.12 117 HIS A C 1
ATOM 924 O O . HIS A 1 117 ? -2.769 -13.075 -0.094 1.00 98.12 117 HIS A O 1
ATOM 930 N N . ILE A 1 118 ? -0.938 -12.485 -1.229 1.00 98.50 118 ILE A N 1
ATOM 931 C CA . ILE A 1 118 ? -0.978 -11.091 -0.781 1.00 98.50 118 ILE A CA 1
ATOM 932 C C . ILE A 1 118 ? -1.217 -10.200 -1.997 1.00 98.50 118 ILE A C 1
ATOM 934 O O . ILE A 1 118 ? -0.301 -9.865 -2.746 1.00 98.50 118 ILE A O 1
ATOM 938 N N . ASN A 1 119 ? -2.455 -9.750 -2.178 1.00 98.31 119 ASN A N 1
ATOM 939 C CA . ASN A 1 119 ? -2.845 -8.946 -3.328 1.00 98.31 119 ASN A CA 1
ATOM 940 C C . ASN A 1 119 ? -3.242 -7.524 -2.910 1.00 98.31 119 ASN A C 1
ATOM 942 O O . ASN A 1 119 ? -4.373 -7.257 -2.525 1.00 98.31 119 ASN A O 1
ATOM 946 N N . LEU A 1 120 ? -2.355 -6.538 -3.081 1.00 98.62 120 LEU A N 1
ATOM 947 C CA . LEU A 1 120 ? -2.685 -5.136 -2.760 1.00 98.62 120 LEU A CA 1
ATOM 948 C C . LEU A 1 120 ? -3.728 -4.489 -3.695 1.00 98.62 120 LEU A C 1
ATOM 950 O O . LEU A 1 120 ? -4.173 -3.361 -3.435 1.00 98.62 120 LEU A O 1
ATOM 954 N N . TRP A 1 121 ? -4.104 -5.161 -4.786 1.00 98.56 121 TRP A N 1
ATOM 955 C CA . TRP A 1 121 ? -5.245 -4.802 -5.631 1.00 98.56 121 TRP A CA 1
ATOM 956 C C . TRP A 1 121 ? -6.541 -5.502 -5.190 1.00 98.56 121 TRP A C 1
ATOM 958 O O . TRP A 1 121 ? -7.598 -5.187 -5.740 1.00 98.56 121 TRP A O 1
ATOM 968 N N . ASP A 1 122 ? -6.492 -6.374 -4.180 1.00 98.75 122 ASP A N 1
ATOM 969 C CA . ASP A 1 122 ? -7.651 -6.820 -3.415 1.00 98.75 122 ASP A CA 1
ATOM 970 C C . ASP A 1 122 ? -7.905 -5.860 -2.227 1.00 98.75 122 ASP A C 1
ATOM 972 O O . ASP A 1 122 ? -6.985 -5.486 -1.490 1.00 98.75 122 ASP A O 1
ATOM 976 N N . PRO A 1 123 ? -9.148 -5.392 -2.030 1.00 98.69 123 PRO A N 1
ATOM 977 C CA . PRO A 1 123 ? -9.464 -4.435 -0.977 1.00 98.69 123 PRO A CA 1
ATOM 978 C C . PRO A 1 123 ? -9.355 -5.008 0.443 1.00 98.69 123 PRO A C 1
ATOM 980 O O . PRO A 1 123 ? -9.073 -4.236 1.361 1.00 98.69 123 PRO A O 1
ATOM 983 N N . VAL A 1 124 ? -9.571 -6.309 0.658 1.00 98.88 124 VAL A N 1
ATOM 984 C CA . VAL A 1 124 ? -9.480 -6.939 1.986 1.00 98.88 124 VAL A CA 1
ATOM 985 C C . VAL A 1 124 ? -8.022 -6.998 2.429 1.00 98.88 124 VAL A C 1
ATOM 987 O O . VAL A 1 124 ? -7.705 -6.547 3.534 1.00 98.88 124 VAL A O 1
ATOM 990 N N . ASP A 1 125 ? -7.129 -7.438 1.548 1.00 98.94 125 ASP A N 1
ATOM 991 C CA . ASP A 1 125 ? -5.684 -7.442 1.799 1.00 98.94 125 ASP A CA 1
ATOM 992 C C . ASP A 1 125 ? -5.138 -6.031 1.977 1.00 98.94 125 ASP A C 1
ATOM 994 O O . ASP A 1 125 ? -4.356 -5.774 2.895 1.00 98.94 125 ASP A O 1
ATOM 998 N N . ALA A 1 126 ? -5.596 -5.069 1.171 1.00 98.88 126 ALA A N 1
ATOM 999 C CA . ALA A 1 126 ? -5.217 -3.672 1.343 1.00 98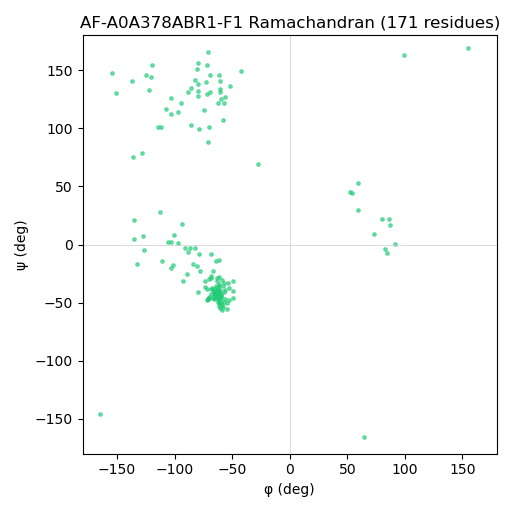.88 126 ALA A CA 1
ATOM 1000 C C . ALA A 1 126 ? -5.648 -3.103 2.706 1.00 98.88 126 ALA A C 1
ATOM 1002 O O . ALA A 1 126 ? -4.874 -2.381 3.338 1.00 98.88 126 ALA A O 1
ATOM 1003 N N . ILE A 1 127 ? -6.854 -3.438 3.183 1.00 98.94 127 ILE A N 1
ATOM 1004 C CA . ILE A 1 127 ? -7.343 -3.047 4.515 1.00 98.94 127 ILE A CA 1
ATOM 1005 C C . ILE A 1 127 ? -6.420 -3.598 5.608 1.00 98.94 127 ILE A C 1
ATOM 1007 O O . ILE A 1 127 ? -5.965 -2.833 6.465 1.00 98.94 127 ILE A O 1
ATOM 1011 N N . GLY A 1 128 ? -6.113 -4.897 5.565 1.00 98.94 128 GLY A N 1
ATOM 1012 C CA . GLY A 1 128 ? -5.212 -5.532 6.528 1.00 98.94 128 GLY A CA 1
ATOM 1013 C C . GLY A 1 128 ? -3.803 -4.947 6.475 1.00 98.94 128 GLY A C 1
ATOM 1014 O O . GLY A 1 128 ? -3.216 -4.635 7.510 1.00 98.94 128 GLY A O 1
ATOM 1015 N N . SER A 1 129 ? -3.288 -4.718 5.269 1.00 98.94 129 SER A N 1
ATOM 1016 C CA . SER A 1 129 ? -1.936 -4.211 5.020 1.00 98.94 129 SER A CA 1
ATOM 1017 C C . SER A 1 129 ? -1.754 -2.783 5.530 1.00 98.94 129 SER A C 1
ATOM 1019 O O . SER A 1 129 ? -0.772 -2.491 6.213 1.00 98.94 129 SER A O 1
ATOM 1021 N N . VAL A 1 130 ? -2.719 -1.891 5.277 1.00 98.94 130 VAL A N 1
ATOM 1022 C CA . VAL A 1 130 ? -2.705 -0.524 5.825 1.00 98.94 130 VAL A CA 1
ATOM 1023 C C . VAL A 1 130 ? -2.762 -0.560 7.354 1.00 98.94 130 VAL A C 1
ATOM 1025 O O . VAL A 1 130 ? -1.985 0.127 8.015 1.00 98.94 130 VAL A O 1
ATOM 1028 N N . ALA A 1 131 ? -3.630 -1.386 7.938 1.00 98.88 131 ALA A N 1
ATOM 1029 C CA . ALA A 1 131 ? -3.730 -1.512 9.390 1.00 98.88 131 ALA A CA 1
ATOM 1030 C C . ALA A 1 131 ? -2.431 -2.054 10.021 1.00 98.88 131 ALA A C 1
ATOM 1032 O O . ALA A 1 131 ? -1.943 -1.505 11.014 1.00 98.88 131 ALA A O 1
ATOM 1033 N N . ASN A 1 132 ? -1.824 -3.081 9.419 1.00 98.88 132 ASN A N 1
ATOM 1034 C CA . ASN A 1 132 ? -0.544 -3.626 9.861 1.00 98.88 132 ASN A CA 1
ATOM 1035 C C . ASN A 1 132 ? 0.576 -2.582 9.757 1.00 98.88 132 ASN A C 1
ATOM 1037 O O . ASN A 1 132 ? 1.330 -2.408 10.712 1.00 98.88 132 ASN A O 1
ATOM 1041 N N . TYR A 1 133 ? 0.639 -1.822 8.658 1.00 98.81 133 TYR A N 1
ATOM 1042 C CA . TYR A 1 133 ? 1.600 -0.730 8.500 1.00 98.81 133 TYR A CA 1
ATOM 1043 C C . TYR A 1 133 ? 1.510 0.268 9.659 1.00 98.81 133 TYR A C 1
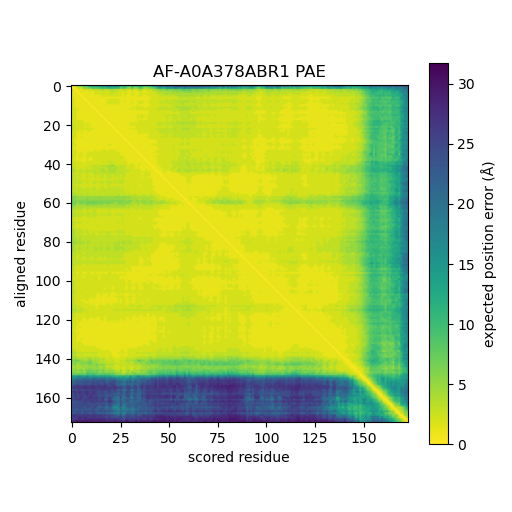ATOM 1045 O O . TYR A 1 133 ? 2.518 0.555 10.300 1.00 98.81 133 TYR A O 1
ATOM 1053 N N . PHE A 1 134 ? 0.312 0.753 9.993 1.00 98.75 134 PHE A N 1
ATOM 1054 C CA . PHE A 1 134 ? 0.126 1.699 11.100 1.00 98.75 134 PHE A CA 1
ATOM 1055 C C . PHE A 1 134 ? 0.542 1.115 12.455 1.00 98.75 134 PHE A C 1
ATOM 1057 O O . PHE A 1 134 ? 1.239 1.783 13.221 1.00 98.75 134 PHE A O 1
ATOM 1064 N N . LYS A 1 135 ? 0.175 -0.141 12.740 1.00 98.44 135 LYS A N 1
ATOM 1065 C CA . LYS A 1 135 ? 0.590 -0.827 13.972 1.00 98.44 135 LYS A CA 1
ATOM 1066 C C . LYS A 1 135 ? 2.111 -0.922 14.082 1.00 98.44 135 LYS A C 1
ATOM 1068 O O . LYS A 1 135 ? 2.668 -0.589 15.124 1.00 98.44 135 LYS A O 1
ATOM 1073 N N . GLN A 1 136 ? 2.782 -1.328 13.005 1.00 98.31 136 GLN A N 1
ATOM 1074 C CA . GLN A 1 136 ? 4.243 -1.450 12.969 1.00 98.31 136 GLN A CA 1
ATOM 1075 C C . GLN A 1 136 ? 4.950 -0.089 13.072 1.00 98.31 136 GLN A C 1
ATOM 1077 O O . GLN A 1 136 ? 6.084 -0.018 13.537 1.00 98.31 136 GLN A O 1
ATOM 1082 N N . HIS A 1 137 ? 4.265 1.002 12.715 1.00 97.94 137 HIS A N 1
ATOM 1083 C CA . HIS A 1 137 ? 4.752 2.377 12.861 1.00 97.94 137 HIS A CA 1
ATOM 1084 C C . HIS A 1 137 ? 4.310 3.055 14.170 1.00 97.94 137 HIS A C 1
ATOM 1086 O O . HIS A 1 137 ? 4.407 4.275 14.301 1.00 97.94 137 HIS A O 1
ATOM 1092 N N . GLY A 1 138 ? 3.875 2.273 15.164 1.00 96.88 138 GLY A N 1
ATOM 1093 C CA . GLY A 1 138 ? 3.677 2.751 16.532 1.00 96.88 138 GLY A CA 1
ATOM 1094 C C . GLY A 1 138 ? 2.316 3.381 16.805 1.00 96.88 138 GLY A C 1
ATOM 1095 O O . GLY A 1 138 ? 2.194 4.154 17.755 1.00 96.88 138 GLY A O 1
ATOM 1096 N N . TRP A 1 139 ? 1.291 3.069 16.007 1.00 97.38 139 TRP A N 1
ATOM 1097 C CA . TRP A 1 139 ? -0.076 3.470 16.334 1.00 97.38 139 TRP A CA 1
ATOM 1098 C C . TRP A 1 139 ? -0.493 2.947 17.717 1.00 97.38 139 TRP A C 1
ATOM 1100 O O . TRP A 1 139 ? -0.416 1.747 17.990 1.00 97.38 139 TRP A O 1
ATOM 1110 N N . VAL A 1 140 ? -0.977 3.845 18.578 1.00 96.44 140 VAL A N 1
ATOM 1111 C CA . VAL A 1 140 ? -1.480 3.511 19.915 1.00 96.44 140 VAL A CA 1
ATOM 1112 C C . VAL A 1 140 ? -3.005 3.534 19.888 1.00 96.44 140 VAL A C 1
ATOM 1114 O O . VAL A 1 140 ? -3.627 4.581 19.720 1.00 96.44 140 VAL A O 1
ATOM 1117 N N . SER A 1 141 ? -3.620 2.361 20.044 1.00 95.44 141 SER A N 1
ATOM 1118 C CA . SER A 1 141 ? -5.080 2.228 20.026 1.00 95.44 141 SER A CA 1
ATOM 1119 C C . SER A 1 141 ? -5.736 3.048 21.140 1.00 95.44 141 SER A C 1
ATOM 1121 O O . SER A 1 141 ? -5.364 2.929 22.307 1.00 95.44 141 SER A O 1
ATOM 1123 N N . GLY A 1 142 ? -6.755 3.830 20.779 1.00 92.12 142 GLY A N 1
ATOM 1124 C CA . GLY A 1 142 ? -7.529 4.661 21.707 1.00 92.12 142 GLY A CA 1
ATOM 1125 C C . GLY A 1 142 ? -6.904 6.018 22.038 1.00 92.12 142 GLY A C 1
ATOM 1126 O O . GLY A 1 142 ? -7.542 6.800 22.741 1.00 92.12 142 GLY A O 1
ATOM 1127 N N . ASP A 1 143 ? -5.702 6.316 21.536 1.00 91.50 143 ASP A N 1
ATOM 1128 C CA . ASP A 1 143 ? -5.097 7.637 21.706 1.00 91.50 143 ASP A CA 1
ATOM 1129 C C . ASP A 1 143 ? -5.680 8.659 20.715 1.00 91.50 143 ASP A C 1
ATOM 1131 O O . ASP A 1 143 ? -6.218 8.316 19.657 1.00 91.50 143 ASP A O 1
ATOM 1135 N N . LEU A 1 144 ? -5.589 9.941 21.064 1.00 90.06 144 LEU A N 1
ATOM 1136 C CA . LEU A 1 144 ? -6.065 11.025 20.210 1.00 90.06 144 LEU A CA 1
ATOM 1137 C C . LEU A 1 144 ? -5.043 11.321 19.109 1.00 90.06 144 LEU A C 1
ATOM 1139 O O . LEU A 1 144 ? -3.868 11.545 19.383 1.00 90.06 144 LEU A O 1
ATOM 1143 N N . VAL A 1 145 ? -5.506 11.423 17.861 1.00 90.38 145 VAL A N 1
ATOM 1144 C CA . VAL A 1 145 ? -4.640 11.791 16.724 1.00 90.38 145 VAL A CA 1
ATOM 1145 C C . VAL A 1 145 ? -4.250 13.267 16.775 1.00 90.38 145 VAL A C 1
ATOM 1147 O O . VAL A 1 145 ? -3.090 13.627 16.592 1.00 90.38 145 VAL A O 1
ATOM 1150 N N . ALA A 1 146 ? -5.234 14.138 16.999 1.00 89.81 146 ALA A N 1
ATOM 1151 C CA . ALA A 1 146 ? -5.042 15.577 17.090 1.00 89.81 146 ALA A CA 1
ATOM 1152 C C . ALA A 1 146 ? -6.146 16.207 17.944 1.00 89.81 146 ALA A C 1
ATOM 1154 O O . ALA A 1 146 ? -7.294 15.763 17.931 1.00 89.81 146 ALA A O 1
ATOM 1155 N N . VAL A 1 147 ? -5.798 17.282 18.649 1.00 88.56 147 VAL A N 1
ATOM 1156 C CA . VAL A 1 147 ? -6.736 18.132 19.388 1.00 88.56 147 VAL A CA 1
ATOM 1157 C C . VAL A 1 147 ? -6.587 19.547 18.854 1.00 88.56 147 VAL A C 1
ATOM 1159 O O . VAL A 1 147 ? -5.468 20.039 18.703 1.00 88.56 147 VAL A O 1
ATOM 1162 N N . GLN A 1 148 ? -7.703 20.210 18.560 1.00 87.38 148 GLN A N 1
ATOM 1163 C CA . GLN A 1 148 ? -7.670 21.609 18.150 1.00 87.38 148 GLN A CA 1
ATOM 1164 C C . GLN A 1 148 ? -7.106 22.462 19.294 1.00 87.38 148 GLN A C 1
ATOM 1166 O O . GLN A 1 148 ? -7.649 22.475 20.397 1.00 87.38 148 GLN A O 1
ATOM 1171 N N . ALA A 1 149 ? -6.015 23.179 19.031 1.00 83.25 149 ALA A N 1
ATOM 1172 C CA . ALA A 1 149 ? -5.450 24.116 19.990 1.00 83.25 149 ALA A CA 1
ATOM 1173 C C . ALA A 1 149 ? -6.191 25.460 19.931 1.00 83.25 149 ALA A C 1
ATOM 1175 O O . ALA A 1 149 ? -6.529 25.949 18.851 1.00 83.25 149 ALA A O 1
ATOM 1176 N N . LEU A 1 150 ? -6.400 26.072 21.095 1.00 79.25 150 LEU A N 1
ATOM 1177 C CA . LEU A 1 150 ? -6.894 27.441 21.226 1.00 79.25 150 LEU A CA 1
ATOM 1178 C C . LEU A 1 150 ? -5.728 28.322 21.694 1.00 79.25 150 LEU A C 1
ATOM 1180 O O . LEU A 1 150 ? -5.178 28.095 22.769 1.00 79.25 150 LEU A O 1
ATOM 1184 N N . GLY A 1 151 ? -5.319 29.295 20.877 1.00 70.81 151 GLY A N 1
ATOM 1185 C CA . GLY A 1 151 ? -4.214 30.210 21.189 1.00 70.81 151 GLY A CA 1
ATOM 1186 C C . GLY A 1 151 ? -3.539 30.791 19.943 1.00 70.81 151 GLY A C 1
ATOM 1187 O O . GLY A 1 151 ? -3.786 30.343 18.824 1.00 70.81 151 GLY A O 1
ATOM 1188 N N . GLN A 1 152 ? -2.679 31.797 20.128 1.00 62.47 152 GLN A N 1
ATOM 1189 C CA . GLN A 1 152 ? -1.813 32.295 19.056 1.00 62.47 152 GLN A CA 1
ATOM 1190 C C . GLN A 1 152 ? -0.612 31.361 18.902 1.00 62.47 152 GLN A C 1
ATOM 1192 O O . GLN A 1 152 ? 0.086 31.079 19.877 1.00 62.47 152 GLN A O 1
ATOM 1197 N N . ALA A 1 153 ? -0.359 30.888 17.681 1.00 62.06 153 ALA A N 1
ATOM 1198 C CA . ALA A 1 153 ? 0.857 30.142 17.394 1.00 62.06 153 ALA A CA 1
ATOM 1199 C C . ALA A 1 153 ? 2.071 31.043 17.698 1.00 62.06 153 ALA A C 1
ATOM 1201 O O . ALA A 1 153 ? 2.135 32.151 17.152 1.00 62.06 153 ALA A O 1
ATOM 1202 N N . PRO A 1 154 ? 3.034 30.615 18.539 1.00 58.31 154 PRO A N 1
ATOM 1203 C CA . PRO A 1 154 ? 4.302 31.325 18.642 1.00 58.31 154 PRO A CA 1
ATOM 1204 C C . PRO A 1 154 ? 4.893 31.349 17.228 1.00 58.31 154 PRO A C 1
ATOM 1206 O O . PRO A 1 154 ? 4.974 30.300 16.594 1.00 58.31 154 PRO A O 1
ATOM 1209 N N . GLY A 1 155 ? 5.150 32.553 16.704 1.00 57.84 155 GLY A N 1
ATOM 1210 C CA . GLY A 1 155 ? 5.190 32.849 15.264 1.00 57.84 155 GLY A CA 1
ATOM 1211 C C . GLY A 1 155 ? 5.899 31.817 14.380 1.00 57.84 155 GLY A C 1
ATOM 1212 O O . GLY A 1 155 ? 6.848 31.183 14.820 1.00 57.84 155 GLY A O 1
ATOM 1213 N N . TRP A 1 156 ? 5.429 31.693 13.131 1.00 49.06 156 TRP A N 1
ATOM 1214 C CA . TRP A 1 156 ? 5.787 30.733 12.069 1.00 49.06 156 TRP A CA 1
ATOM 1215 C C . TRP A 1 156 ? 7.216 30.154 12.090 1.00 49.06 156 TRP A C 1
ATOM 1217 O O . TRP A 1 156 ? 8.025 30.396 11.195 1.00 49.06 156 TRP A O 1
ATOM 1227 N N . ARG A 1 157 ? 7.535 29.318 13.076 1.00 56.72 157 ARG A N 1
ATOM 1228 C CA . ARG A 1 157 ? 8.662 28.395 13.026 1.00 56.72 157 ARG A CA 1
ATOM 1229 C C . ARG A 1 157 ? 8.093 27.062 12.594 1.00 56.72 157 ARG A C 1
ATOM 1231 O O . ARG A 1 157 ? 7.291 26.464 13.302 1.00 56.72 157 ARG A O 1
ATOM 1238 N N . MET A 1 158 ? 8.487 26.628 11.402 1.00 51.12 158 MET A N 1
ATOM 1239 C CA . MET A 1 158 ? 8.146 25.312 10.882 1.00 51.12 158 MET A CA 1
ATOM 1240 C C . MET A 1 158 ? 8.676 24.262 11.865 1.00 51.12 158 MET A C 1
ATOM 1242 O O . MET A 1 158 ? 9.886 24.076 11.995 1.00 51.12 158 MET A O 1
ATOM 1246 N N . VAL A 1 159 ? 7.780 23.619 12.611 1.00 57.53 159 VAL A N 1
ATOM 1247 C CA . VAL A 1 159 ? 8.155 22.525 13.505 1.00 57.53 159 VAL A CA 1
ATOM 1248 C C . VAL A 1 159 ? 8.338 21.288 12.634 1.00 57.53 159 VAL A C 1
ATOM 1250 O O . VAL A 1 159 ? 7.367 20.669 12.216 1.00 57.53 159 VAL A O 1
ATOM 1253 N N . SER A 1 160 ? 9.588 20.957 12.306 1.00 53.25 160 SER A N 1
ATOM 1254 C CA . SER A 1 160 ? 9.914 19.802 11.458 1.00 53.25 160 SER A CA 1
ATOM 1255 C C . SER A 1 160 ? 9.850 18.469 12.213 1.00 53.25 160 SER A C 1
ATOM 1257 O O . SER A 1 160 ? 9.650 17.430 11.587 1.00 53.25 160 SER A O 1
ATOM 1259 N N . ARG A 1 161 ? 9.985 18.493 13.549 1.00 49.41 161 ARG A N 1
ATOM 1260 C CA . ARG A 1 161 ? 9.734 17.374 14.475 1.00 49.41 161 ARG A CA 1
ATOM 1261 C C . ARG A 1 161 ? 9.283 17.901 15.840 1.00 49.41 161 ARG A C 1
ATOM 1263 O O . ARG A 1 161 ? 9.935 18.774 16.411 1.00 49.41 161 ARG A O 1
ATOM 1270 N N . LEU A 1 162 ? 8.188 17.360 16.371 1.00 58.12 162 LEU A N 1
ATOM 1271 C CA . LEU A 1 162 ? 7.719 17.640 17.730 1.00 58.12 162 LEU A CA 1
ATOM 1272 C C . LEU A 1 162 ? 8.428 16.698 18.713 1.00 58.12 162 LEU A C 1
ATOM 1274 O O . LEU A 1 162 ? 8.063 15.536 18.824 1.00 58.12 162 LEU A O 1
ATOM 1278 N N . ASN A 1 163 ? 9.429 17.206 19.435 1.00 55.00 163 ASN A N 1
ATOM 1279 C CA . ASN A 1 163 ? 10.060 16.500 20.565 1.00 55.00 163 ASN A CA 1
ATOM 1280 C C . ASN A 1 163 ? 9.540 16.993 21.930 1.00 55.00 163 ASN A C 1
ATOM 1282 O O . ASN A 1 163 ? 10.094 16.654 22.974 1.00 55.00 163 ASN A O 1
ATOM 1286 N N . THR A 1 164 ? 8.508 17.838 21.942 1.00 55.72 164 THR A N 1
ATOM 1287 C CA . THR A 1 164 ? 7.965 18.457 23.156 1.00 55.72 164 THR A CA 1
ATOM 1288 C C . THR A 1 164 ? 6.667 17.773 23.568 1.00 55.72 164 THR A C 1
ATOM 1290 O O . THR A 1 164 ? 5.735 17.664 22.776 1.00 55.72 164 THR A O 1
ATOM 1293 N N . ALA A 1 165 ? 6.602 17.318 24.820 1.00 57.72 165 ALA A N 1
ATOM 1294 C CA . ALA A 1 165 ? 5.420 16.668 25.374 1.00 57.72 165 ALA A CA 1
ATOM 1295 C C . ALA A 1 165 ? 4.209 17.617 25.383 1.00 57.72 165 ALA A C 1
ATOM 1297 O O . ALA A 1 165 ? 4.351 18.800 25.672 1.00 57.72 165 ALA A O 1
ATOM 1298 N N . PHE A 1 166 ? 2.997 17.095 25.183 1.00 57.28 166 PHE A N 1
ATOM 1299 C CA . PHE A 1 166 ? 1.745 17.873 25.195 1.00 57.28 166 PHE A CA 1
ATOM 1300 C C . PHE A 1 166 ? 1.595 18.805 26.419 1.00 57.28 166 PHE A C 1
ATOM 1302 O O . PHE A 1 166 ? 1.037 19.897 26.323 1.00 57.28 166 PHE A O 1
ATOM 1309 N N . ARG A 1 167 ? 2.157 18.424 27.578 1.00 55.78 167 ARG A N 1
ATOM 1310 C CA . ARG A 1 167 ? 2.166 19.254 28.797 1.00 55.78 167 ARG A CA 1
ATOM 1311 C C . ARG A 1 167 ? 2.897 20.593 28.635 1.00 55.78 167 ARG A C 1
ATOM 1313 O O . ARG A 1 167 ? 2.526 21.537 29.321 1.00 55.78 167 ARG A O 1
ATOM 1320 N N . SER A 1 168 ? 3.884 20.703 27.741 1.00 56.16 168 SER A N 1
ATOM 1321 C CA . SER A 1 168 ? 4.637 21.946 27.516 1.00 56.16 168 SER A CA 1
ATOM 1322 C C . SER A 1 168 ? 3.896 22.972 26.653 1.00 56.16 168 SER A C 1
ATOM 1324 O O . SER A 1 168 ? 4.383 24.086 26.501 1.00 56.16 168 SER A O 1
ATOM 1326 N N . TRP A 1 169 ? 2.753 22.595 26.072 1.00 55.59 169 TRP A N 1
ATOM 1327 C CA . TRP A 1 169 ? 1.936 23.442 25.196 1.00 55.59 169 TRP A CA 1
ATOM 1328 C C . TRP A 1 169 ? 0.659 23.956 25.870 1.00 55.59 169 TRP A C 1
ATOM 1330 O O . TRP A 1 169 ? -0.133 24.651 25.235 1.00 55.59 169 TRP A O 1
ATOM 1340 N N . ARG A 1 170 ? 0.443 23.639 27.154 1.00 53.03 170 ARG A N 1
ATOM 1341 C CA . ARG A 1 170 ? -0.651 24.249 27.914 1.00 53.03 170 ARG A CA 1
ATOM 1342 C C . ARG A 1 170 ? -0.329 25.727 28.155 1.00 53.03 170 ARG A C 1
ATOM 1344 O O . ARG A 1 170 ? 0.779 26.015 28.616 1.00 53.03 170 ARG A O 1
ATOM 1351 N N . PRO A 1 171 ? -1.265 26.656 27.894 1.00 48.09 171 PRO A N 1
ATOM 1352 C CA . PRO A 1 171 ? -1.160 27.999 28.444 1.00 48.09 171 PRO A CA 1
ATOM 1353 C C . PRO A 1 171 ? -0.944 27.891 29.958 1.00 48.09 171 PRO A C 1
ATOM 1355 O O . PRO A 1 171 ? -1.583 27.069 30.617 1.00 48.09 171 PRO A O 1
ATOM 1358 N N . GLN A 1 172 ? -0.026 28.682 30.512 1.00 45.62 172 GLN A N 1
ATOM 1359 C CA . GLN A 1 172 ? -0.007 28.916 31.954 1.00 45.62 172 GLN A CA 1
ATOM 1360 C C . GLN A 1 172 ? -1.224 29.793 32.272 1.00 45.62 172 GLN A C 1
ATOM 1362 O O . GLN A 1 172 ? -1.145 31.016 32.180 1.00 45.62 172 GLN A O 1
ATOM 1367 N N . GLY A 1 173 ? -2.364 29.157 32.527 1.00 43.34 173 GLY A N 1
ATOM 1368 C CA . GLY A 1 173 ? -3.646 29.799 32.809 1.00 43.34 173 GLY A CA 1
ATOM 1369 C C . GLY A 1 173 ? -4.701 28.761 33.127 1.00 43.34 173 GLY A C 1
ATOM 1370 O O . GLY A 1 173 ? -5.041 27.996 32.199 1.00 43.34 173 GLY A O 1
#

Solvent-accessible surface area (backbone atoms only — not comparable to full-atom values): 9761 Å² total; per-residue (Å²): 109,70,68,54,54,52,52,42,70,76,42,43,68,55,37,52,49,28,23,74,76,39,45,40,57,48,68,57,48,52,47,49,22,38,72,61,7,60,70,55,77,47,32,51,82,36,35,28,52,60,24,19,51,47,36,29,76,73,32,82,94,50,12,71,62,28,41,54,33,39,53,38,39,56,53,48,25,59,74,72,69,49,65,60,80,75,44,48,3,27,78,80,29,25,32,23,27,62,48,39,40,36,61,47,40,78,75,30,54,36,54,53,77,71,83,85,54,71,43,44,80,37,69,52,16,24,48,33,15,51,22,40,41,42,38,78,71,65,58,61,62,92,62,81,91,81,76,91,82,87,79,82,73,80,71,97,64,85,75,89,70,88,87,70,60,76,79,79,72,56,73,97,122

Organism: Klebsiella pneumoniae (NCBI:txid573)

InterPro domains:
  IPR023346 Lysozyme-like domain superfamily [SSF53955] (2-160)
  IPR031304 Transglycosylase SLT domain 2 [PF13406] (2-150)
  IPR043426 Membrane-bound lytic murein transglycosylase B-like [PTHR30163] (2-153)

Nearest PDB structures (foldseek):
  1qdt-assembly1_A  TM=9.921E-01  e=1.301E-20  Escherichia coli
  1ltm-assembly1_A  TM=9.907E-01  e=2.446E-20  Escherichia coli
  1d0l-assembly1_A  TM=9.859E-01  e=3.019E-20  Escherichia coli
  4anr-assembly1_A  TM=9.981E-01  e=4.581E-16  Pseudomonas aeruginosa PAO1
  5o8x-assembly2_B  TM=9.975E-01  e=1.383E-15  Pseudomonas aeruginosa

Sequence (173 aa):
MQNGVVFWNQYQDALNRAYQVYGVPPEIIVGIIGVETRWGRVMGKTRILDAL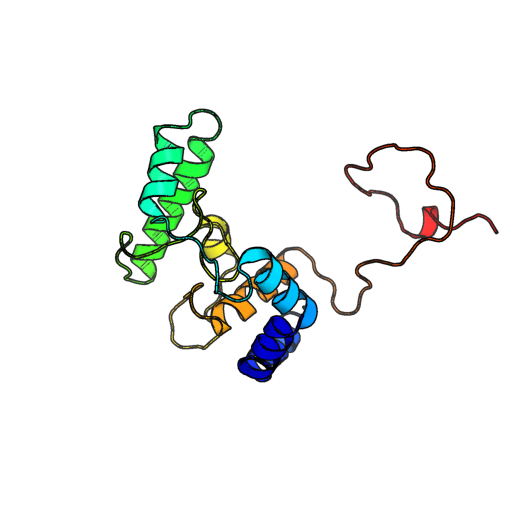ATLSFSYPRRAEYFSSELETFLLMARSESDDPLDLKGSFAGAMGYGQFMPSSYKQYAVDFNGDGHINLWDPVDAIGSVANYFKQHGWVSGDLVAVQALGQAPGWRMVSRLNTAFRSWRPQG

Foldseek 3Di:
DVLLVVLCVVCVVLQVVLCVVQLDHSCVLSVLLCVQAVVPVRQADAQLLVLLVCCLPPPVVCNVVSVVLNVLLVVLCVVQVHDSRVFGGHSNNQHASNRDGSVLCVVQFDPQVPPNHGHSNDVSRSSNRVSRSCSVVPDDRPDDPDDDDDDDDPPDDPCPDDPDDPVVPDPPD

Radius of gyration: 19.02 Å; Cα contacts (8 Å, |Δi|>4): 246; chains: 1; bounding box: 41×51×50 Å

Mean predicted aligned error: 6.04 Å

pLDDT: mean 91.78, std 14.88, range [43.34, 98.94]